Protein AF-A0AAE6VSK8-F1 (afdb_monomer)

Mean predicted aligned error: 5.16 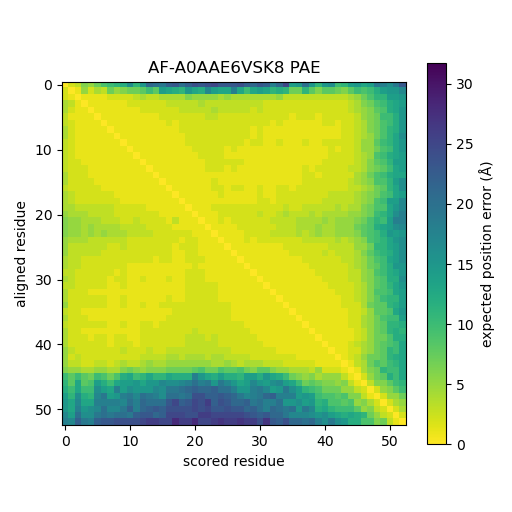Å

Sequence (53 aa):
MSAANEYCDREIAKCKDMIRTWPHEAPCLKRLIKGWQRTKQQLQQSSTVKEVL

Secondary structure (DSSP, 8-state):
--HHHHHHHHHHHHHHHHHHH-GGGHHHHHHHHHHHHHHHHHHHHHHHHHT--

pLDDT: mean 89.82, std 14.46, range [48.12, 98.5]

Nearest PDB structures (foldseek):
  4wlr-assembly1_A  TM=8.726E-01  e=2.783E+00  Mus musculus
  6snr-assembly1_A  TM=9.578E-01  e=3.892E+00  Staphylococcus aureus

Solvent-accessible surface area (backbone atoms only — not comparable to full-atom values): 2992 Å² total; per-residue (Å²): 136,54,74,70,48,55,50,33,52,50,54,39,52,51,39,57,52,47,31,74,78,38,61,87,50,32,73,60,39,53,53,51,39,54,51,38,53,50,53,38,52,52,56,52,50,59,52,56,59,66,76,78,112

Structure (mmCIF, N/CA/C/O backbone):
data_AF-A0AAE6VSK8-F1
#
_entry.id   AF-A0AAE6VSK8-F1
#
loop_
_atom_site.group_PDB
_atom_site.id
_atom_site.type_symbol
_atom_site.label_atom_id
_atom_site.label_alt_id
_atom_site.label_comp_id
_atom_site.label_asym_id
_atom_site.label_entity_id
_atom_site.label_seq_id
_atom_site.pdbx_PDB_ins_code
_atom_site.Cartn_x
_atom_site.Cartn_y
_atom_site.Cartn_z
_atom_site.occupancy
_atom_site.B_iso_or_equiv
_atom_site.auth_seq_id
_atom_site.auth_comp_id
_atom_site.auth_asym_id
_atom_site.auth_atom_id
_atom_site.pdbx_PDB_model_num
ATOM 1 N N . MET A 1 1 ? -16.732 -2.135 8.030 1.00 62.91 1 MET A N 1
ATOM 2 C CA . MET A 1 1 ? -15.443 -1.533 7.605 1.00 62.91 1 MET A CA 1
ATOM 3 C C . MET A 1 1 ? -15.627 -0.021 7.576 1.00 62.91 1 MET A C 1
ATOM 5 O O . MET A 1 1 ? -16.713 0.415 7.236 1.00 62.91 1 MET A O 1
ATOM 9 N N . SER A 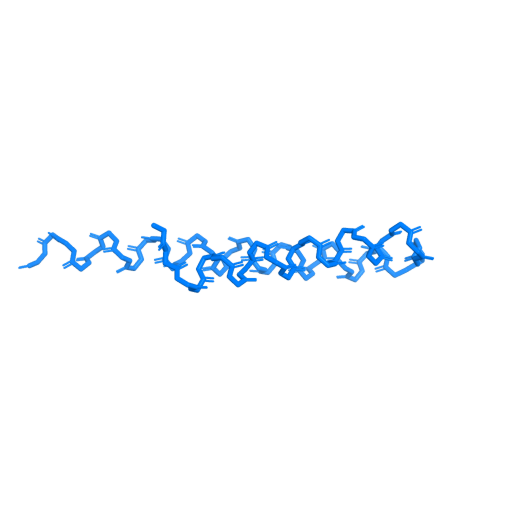1 2 ? -14.636 0.769 8.001 1.00 85.75 2 SER A N 1
ATOM 10 C CA . SER A 1 2 ? -14.724 2.244 7.978 1.00 85.75 2 SER A CA 1
ATOM 11 C C . SER A 1 2 ? -14.198 2.789 6.648 1.00 85.75 2 SER A C 1
ATOM 13 O O . SER A 1 2 ? -13.205 2.266 6.139 1.00 85.75 2 SER A O 1
ATOM 15 N N . ALA A 1 3 ? -14.788 3.876 6.138 1.00 91.25 3 ALA A N 1
ATOM 16 C CA . ALA A 1 3 ? -14.337 4.569 4.926 1.00 91.25 3 ALA A CA 1
ATOM 17 C C . ALA A 1 3 ? -12.838 4.938 4.966 1.00 91.25 3 ALA A C 1
ATOM 19 O O . ALA A 1 3 ? -12.154 4.920 3.942 1.00 91.25 3 ALA A O 1
ATOM 20 N N . ALA A 1 4 ? -12.292 5.208 6.158 1.00 91.38 4 ALA A N 1
ATOM 21 C CA . ALA A 1 4 ? -10.868 5.488 6.339 1.00 91.38 4 ALA A CA 1
ATOM 22 C C . ALA A 1 4 ? -9.980 4.241 6.130 1.00 91.38 4 ALA A C 1
ATOM 24 O O . ALA A 1 4 ? -8.883 4.343 5.579 1.00 91.38 4 ALA A O 1
ATOM 25 N N . ASN A 1 5 ? -10.464 3.051 6.508 1.00 93.75 5 ASN A N 1
ATOM 26 C CA . ASN A 1 5 ? -9.764 1.789 6.245 1.00 93.75 5 ASN A CA 1
ATOM 27 C C . ASN A 1 5 ? -9.756 1.465 4.745 1.00 93.75 5 ASN A C 1
ATOM 29 O O . ASN A 1 5 ? -8.716 1.088 4.209 1.00 93.75 5 ASN A O 1
ATOM 33 N N . GLU A 1 6 ? -10.883 1.675 4.065 1.00 95.56 6 GLU A N 1
ATOM 34 C CA . GLU A 1 6 ? -11.002 1.483 2.612 1.00 95.56 6 GLU A CA 1
ATOM 35 C C . GLU A 1 6 ? -10.133 2.471 1.826 1.00 95.56 6 GLU A C 1
ATOM 37 O O . GLU A 1 6 ? -9.565 2.134 0.788 1.00 95.56 6 GLU A O 1
ATOM 42 N N . TYR A 1 7 ? -9.992 3.702 2.321 1.00 96.38 7 TYR A N 1
ATOM 43 C CA . TYR A 1 7 ? -9.058 4.668 1.753 1.00 96.38 7 TYR A CA 1
ATOM 44 C C . TYR A 1 7 ? -7.606 4.177 1.848 1.00 96.38 7 TYR A C 1
ATOM 46 O O . TYR A 1 7 ? -6.907 4.163 0.837 1.00 96.38 7 TYR A O 1
ATOM 54 N N . CYS A 1 8 ? -7.179 3.683 3.017 1.00 97.25 8 CYS A N 1
ATOM 55 C CA . CYS A 1 8 ? -5.837 3.113 3.176 1.00 97.25 8 CYS A CA 1
ATOM 56 C C . CYS A 1 8 ? -5.594 1.938 2.212 1.00 97.25 8 CYS A C 1
ATOM 58 O O . CYS A 1 8 ? -4.522 1.845 1.617 1.00 97.25 8 CYS A O 1
ATOM 60 N N . ASP A 1 9 ? -6.586 1.063 2.018 1.00 97.62 9 ASP A N 1
ATOM 61 C CA . ASP A 1 9 ? -6.476 -0.065 1.085 1.00 97.62 9 ASP A CA 1
ATOM 62 C C . ASP A 1 9 ? -6.316 0.389 -0.370 1.00 97.62 9 ASP A C 1
ATOM 64 O O . ASP A 1 9 ? -5.475 -0.154 -1.094 1.00 97.62 9 ASP A O 1
ATOM 68 N N . ARG A 1 10 ? -7.058 1.423 -0.786 1.00 98.38 10 ARG A N 1
ATOM 69 C CA . ARG A 1 10 ? -6.928 2.013 -2.126 1.00 98.38 10 ARG A CA 1
ATOM 70 C C . ARG A 1 10 ? -5.549 2.626 -2.353 1.00 98.38 10 ARG A C 1
ATOM 72 O O . ARG A 1 10 ? -4.953 2.382 -3.398 1.00 98.38 10 ARG A O 1
ATOM 79 N N . GLU A 1 11 ? -5.012 3.365 -1.387 1.00 98.38 11 GLU A N 1
ATOM 80 C CA . GLU A 1 11 ? -3.675 3.962 -1.513 1.00 98.38 11 GLU A CA 1
ATOM 81 C C . GLU A 1 11 ? -2.563 2.902 -1.544 1.00 98.38 11 GLU A C 1
ATOM 83 O O . GLU A 1 11 ? -1.616 3.007 -2.329 1.00 98.38 11 GLU A O 1
ATOM 88 N N . ILE A 1 12 ? -2.700 1.818 -0.769 1.00 98.44 12 ILE A N 1
ATOM 89 C CA . ILE A 1 12 ? -1.782 0.672 -0.840 1.00 98.44 12 ILE A CA 1
ATOM 90 C C . ILE A 1 12 ? -1.847 0.003 -2.218 1.00 98.44 12 ILE A C 1
ATOM 92 O O . ILE A 1 12 ? -0.799 -0.334 -2.775 1.00 98.44 12 ILE A O 1
ATOM 96 N N . ALA A 1 13 ? -3.048 -0.204 -2.768 1.00 98.38 13 ALA A N 1
ATOM 97 C CA . ALA A 1 13 ? -3.228 -0.795 -4.093 1.00 98.38 13 ALA A CA 1
ATOM 98 C C . ALA A 1 13 ? -2.586 0.071 -5.186 1.00 98.38 13 ALA A C 1
ATOM 100 O O . ALA A 1 13 ? -1.771 -0.439 -5.953 1.00 98.38 13 ALA A O 1
ATOM 101 N N . LYS A 1 14 ? -2.831 1.389 -5.167 1.00 98.38 14 LYS A N 1
ATOM 102 C CA . LYS A 1 14 ? -2.177 2.343 -6.075 1.00 98.38 14 LYS A CA 1
ATOM 103 C C . LYS A 1 14 ? -0.659 2.235 -5.998 1.00 98.38 14 LYS A C 1
ATOM 105 O O . LYS A 1 14 ? -0.017 2.060 -7.025 1.00 98.38 14 LYS A O 1
ATOM 110 N N . CYS A 1 15 ? -0.073 2.250 -4.799 1.00 9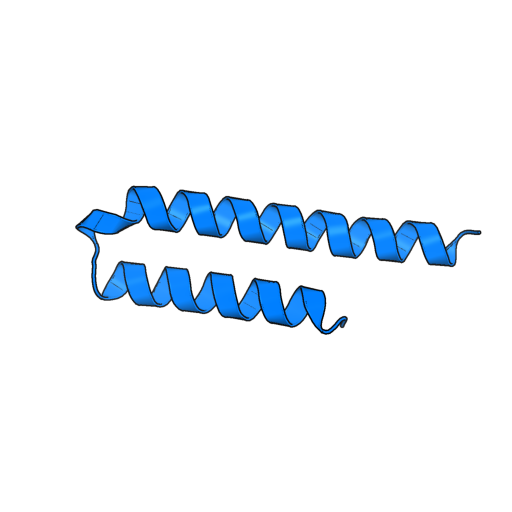8.25 15 CYS A N 1
ATOM 111 C CA . CYS A 1 15 ? 1.378 2.121 -4.648 1.00 98.25 15 CYS A CA 1
AT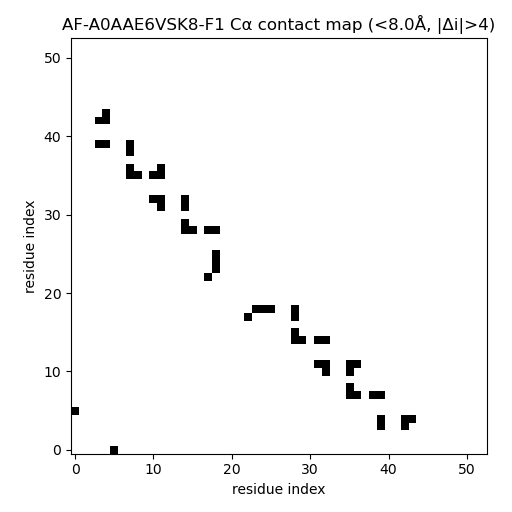OM 112 C C . CYS A 1 15 ? 1.913 0.804 -5.238 1.00 98.25 15 CYS A C 1
ATOM 114 O O . CYS A 1 15 ? 2.982 0.794 -5.844 1.00 98.25 15 CYS A O 1
ATOM 116 N N . LYS A 1 16 ? 1.190 -0.314 -5.079 1.00 98.06 16 LYS A N 1
ATOM 117 C CA . LYS A 1 16 ? 1.577 -1.607 -5.669 1.00 98.06 16 LYS A CA 1
ATOM 118 C C . LYS A 1 16 ? 1.541 -1.574 -7.195 1.00 98.06 16 LYS A C 1
ATOM 120 O O . LYS A 1 16 ? 2.445 -2.124 -7.818 1.00 98.06 16 LYS A O 1
ATOM 125 N N . ASP A 1 17 ? 0.548 -0.918 -7.784 1.00 98.31 17 ASP A N 1
ATOM 126 C CA . ASP A 1 17 ? 0.473 -0.752 -9.236 1.00 98.31 17 ASP A CA 1
ATOM 127 C C . ASP A 1 17 ? 1.567 0.187 -9.752 1.00 98.31 17 ASP A C 1
ATOM 129 O O . ASP A 1 17 ? 2.244 -0.135 -10.725 1.00 98.31 17 ASP A O 1
ATOM 133 N N . MET A 1 18 ? 1.852 1.276 -9.034 1.00 97.94 18 MET A N 1
ATOM 134 C CA . MET A 1 18 ? 2.969 2.170 -9.347 1.00 97.94 18 MET A CA 1
ATOM 135 C C . MET A 1 18 ? 4.317 1.442 -9.340 1.00 97.94 18 MET A C 1
ATOM 137 O O . MET A 1 18 ? 5.156 1.733 -10.180 1.00 97.94 18 MET A O 1
ATOM 141 N N . ILE A 1 19 ? 4.530 0.467 -8.448 1.00 97.94 19 ILE A N 1
ATOM 142 C CA . ILE A 1 19 ? 5.759 -0.347 -8.433 1.00 97.94 19 ILE A CA 1
ATOM 143 C C . ILE A 1 19 ? 5.896 -1.184 -9.711 1.00 97.94 19 ILE A C 1
ATOM 145 O O . ILE A 1 19 ? 7.012 -1.386 -10.186 1.00 97.94 19 ILE A O 1
ATOM 149 N N . ARG A 1 20 ? 4.780 -1.676 -10.266 1.00 96.25 20 ARG A N 1
ATOM 150 C CA . ARG A 1 20 ? 4.785 -2.443 -11.522 1.00 96.25 20 ARG A CA 1
ATOM 151 C C . ARG A 1 20 ? 5.177 -1.558 -12.706 1.00 96.25 20 ARG A C 1
ATOM 153 O O . ARG A 1 20 ? 5.905 -2.020 -13.577 1.00 96.25 20 ARG A O 1
ATOM 160 N N . THR A 1 21 ? 4.735 -0.300 -12.709 1.00 97.56 21 THR A N 1
ATOM 161 C CA . THR A 1 21 ? 5.029 0.676 -13.773 1.00 97.56 21 THR A CA 1
ATOM 162 C C . THR A 1 21 ? 6.408 1.327 -13.618 1.00 97.56 21 THR A C 1
ATOM 164 O O . THR A 1 21 ? 7.114 1.533 -14.602 1.00 97.56 21 THR A O 1
ATOM 167 N N . TRP A 1 22 ? 6.820 1.627 -12.383 1.00 96.38 22 TRP A N 1
ATOM 168 C CA . TRP A 1 22 ? 8.046 2.355 -12.044 1.00 96.38 22 TRP A CA 1
ATOM 169 C C . TRP A 1 22 ? 8.860 1.596 -10.988 1.00 96.38 22 TRP A C 1
ATOM 171 O O . TRP A 1 22 ? 8.899 1.977 -9.814 1.00 96.38 22 TRP A O 1
ATOM 181 N N . PRO A 1 23 ? 9.554 0.514 -11.380 1.00 94.75 23 PRO A N 1
ATOM 182 C CA . PRO A 1 23 ? 10.288 -0.323 -10.434 1.00 94.75 23 PRO A CA 1
ATOM 183 C C . PRO A 1 23 ? 11.455 0.406 -9.749 1.00 94.75 23 PRO A C 1
ATOM 185 O O . PRO A 1 23 ? 11.831 0.037 -8.637 1.00 94.75 23 PRO A O 1
ATOM 188 N N . HIS A 1 24 ? 12.003 1.464 -10.358 1.00 97.25 24 HIS A N 1
ATOM 189 C CA . HIS A 1 24 ? 13.045 2.299 -9.745 1.00 97.25 24 HIS A CA 1
ATOM 190 C C . HIS A 1 24 ? 12.529 3.101 -8.536 1.00 97.25 24 HIS A C 1
ATOM 192 O O . HIS A 1 24 ? 13.275 3.310 -7.583 1.00 97.25 24 HIS A O 1
ATOM 198 N N . G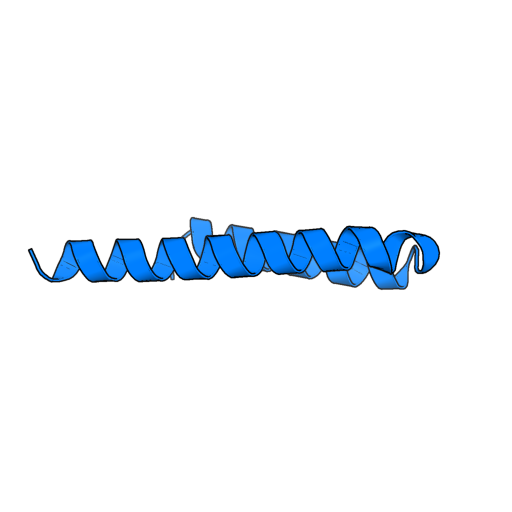LU A 1 25 ? 11.239 3.451 -8.510 1.00 97.12 25 GLU A N 1
ATOM 199 C CA . GLU A 1 25 ? 10.583 4.119 -7.375 1.00 97.12 25 GLU A CA 1
ATOM 200 C C . GLU A 1 25 ? 10.180 3.144 -6.255 1.00 97.12 25 GLU A C 1
ATOM 202 O O . GLU A 1 25 ? 9.709 3.552 -5.185 1.00 97.12 25 GLU A O 1
ATOM 207 N N . ALA A 1 26 ? 10.374 1.834 -6.452 1.00 96.56 26 ALA A N 1
ATOM 208 C CA . ALA A 1 26 ? 9.916 0.813 -5.517 1.00 96.56 26 ALA A CA 1
ATOM 209 C C . ALA A 1 26 ? 10.398 0.998 -4.066 1.00 96.56 26 ALA A C 1
ATOM 211 O O . ALA A 1 26 ? 9.597 0.751 -3.159 1.00 96.56 26 ALA A O 1
ATOM 212 N N . PRO A 1 27 ? 11.638 1.446 -3.779 1.00 97.88 27 PRO A N 1
ATOM 213 C CA . PRO A 1 27 ? 12.054 1.726 -2.405 1.00 97.88 27 PRO A CA 1
ATOM 214 C C . PRO A 1 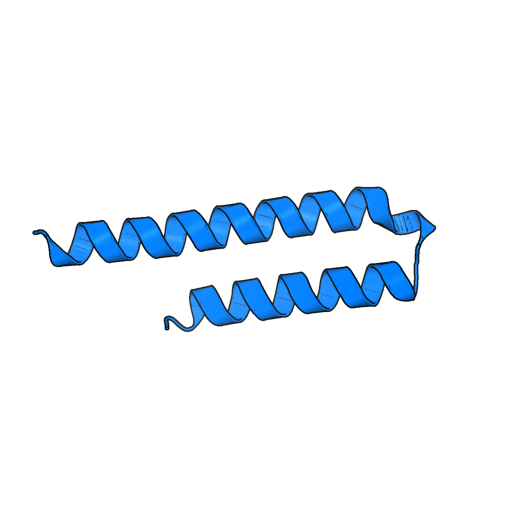27 ? 11.216 2.827 -1.737 1.00 97.88 27 PRO A C 1
ATOM 216 O O . PRO A 1 27 ? 10.870 2.715 -0.559 1.00 97.88 27 PRO A O 1
ATOM 219 N N . CYS A 1 28 ? 10.859 3.881 -2.476 1.00 97.81 28 CYS A N 1
ATOM 220 C CA . CYS A 1 28 ? 10.015 4.966 -1.979 1.00 97.81 28 CYS A CA 1
ATOM 221 C C . CYS A 1 28 ? 8.572 4.484 -1.760 1.00 97.81 28 CYS A C 1
ATOM 223 O O . CYS A 1 28 ? 8.032 4.599 -0.657 1.00 97.81 28 CYS A O 1
ATOM 225 N N . LEU A 1 29 ? 7.992 3.822 -2.763 1.00 98.06 29 LEU A N 1
ATOM 226 C CA . LEU A 1 29 ? 6.616 3.320 -2.726 1.00 98.06 29 LEU A CA 1
ATOM 227 C C . LEU A 1 29 ? 6.402 2.258 -1.633 1.00 98.06 29 LEU A C 1
ATOM 229 O O . LEU A 1 29 ? 5.380 2.267 -0.948 1.00 98.06 29 LEU A O 1
ATOM 233 N N . LYS A 1 30 ? 7.388 1.387 -1.373 1.00 98.12 30 LYS A N 1
ATOM 234 C CA . LYS A 1 30 ? 7.340 0.430 -0.250 1.00 98.12 30 LYS A CA 1
ATOM 235 C C . LYS A 1 30 ? 7.295 1.127 1.115 1.00 98.12 30 LYS A C 1
ATOM 237 O O . LYS A 1 30 ? 6.609 0.644 2.018 1.00 98.12 30 LYS A O 1
ATOM 242 N N . ARG A 1 31 ? 7.990 2.263 1.281 1.00 98.44 31 ARG A N 1
ATOM 243 C CA . ARG A 1 31 ? 7.917 3.067 2.516 1.00 98.44 31 ARG A CA 1
ATOM 244 C C . ARG A 1 31 ? 6.529 3.681 2.699 1.00 98.44 31 ARG A C 1
ATOM 246 O O . ARG A 1 31 ? 6.001 3.615 3.808 1.00 98.44 31 ARG A O 1
ATOM 253 N N . LEU A 1 32 ? 5.915 4.182 1.625 1.00 97.94 32 LEU A N 1
ATOM 254 C CA . LEU A 1 32 ? 4.541 4.700 1.652 1.00 97.94 32 LEU A CA 1
ATOM 255 C C . LEU A 1 32 ? 3.524 3.614 2.020 1.00 97.94 32 LEU A C 1
ATOM 257 O O . LEU A 1 32 ? 2.711 3.827 2.916 1.00 97.94 32 LEU A O 1
ATOM 261 N N . ILE A 1 33 ? 3.622 2.419 1.424 1.00 98.50 33 ILE A N 1
ATOM 262 C CA . ILE A 1 33 ? 2.767 1.270 1.776 1.00 98.50 33 ILE A CA 1
ATOM 263 C C . ILE A 1 33 ? 2.851 0.964 3.276 1.00 98.50 33 ILE A C 1
ATOM 265 O O . ILE A 1 33 ? 1.821 0.800 3.929 1.00 98.50 33 ILE A O 1
ATOM 269 N N . LYS A 1 34 ? 4.064 0.931 3.842 1.00 98.38 34 LYS A N 1
ATOM 270 C CA . LYS A 1 34 ? 4.259 0.694 5.279 1.00 98.38 34 LYS A CA 1
ATOM 271 C C . LYS A 1 34 ? 3.616 1.789 6.138 1.00 98.38 34 LYS A C 1
ATOM 273 O O . LYS A 1 34 ? 3.078 1.486 7.201 1.00 98.38 34 LYS A O 1
ATOM 278 N N . GLY A 1 35 ? 3.663 3.044 5.688 1.00 98.19 35 GLY A N 1
ATOM 279 C CA . GLY A 1 35 ? 2.962 4.164 6.321 1.00 98.19 35 GLY A CA 1
ATOM 280 C C . GLY A 1 35 ? 1.451 3.937 6.363 1.00 98.19 35 GLY A C 1
ATOM 281 O O . GLY A 1 35 ? 0.871 3.909 7.445 1.00 98.19 35 GLY A O 1
ATOM 282 N N . TRP A 1 36 ? 0.839 3.656 5.212 1.00 98.06 36 TRP A N 1
ATOM 283 C CA . TRP A 1 36 ? -0.599 3.393 5.111 1.00 98.06 36 TRP A CA 1
ATOM 284 C C . TRP A 1 36 ? -1.055 2.186 5.935 1.00 98.06 36 TRP A C 1
ATOM 286 O O . TRP A 1 36 ? -2.097 2.241 6.584 1.00 98.06 36 TRP A O 1
ATOM 296 N N . GLN A 1 37 ? -0.262 1.112 5.975 1.00 97.88 37 GLN A N 1
ATOM 297 C CA . GLN A 1 37 ? -0.544 -0.053 6.820 1.00 97.88 37 GLN A CA 1
ATOM 298 C C . GLN A 1 37 ? -0.571 0.307 8.311 1.00 97.88 37 GLN A C 1
ATOM 300 O O . GLN A 1 37 ? -1.463 -0.137 9.032 1.00 97.88 37 GLN A O 1
ATOM 305 N N . ARG A 1 38 ? 0.372 1.140 8.774 1.00 97.31 38 ARG A N 1
ATOM 306 C CA . ARG A 1 38 ? 0.397 1.626 10.163 1.00 97.31 38 ARG A CA 1
ATOM 307 C C . ARG A 1 38 ? -0.805 2.511 10.471 1.00 97.31 38 ARG A C 1
ATOM 309 O O . ARG A 1 38 ? -1.446 2.311 11.498 1.00 97.31 38 ARG A O 1
ATOM 316 N N . THR A 1 39 ? -1.144 3.441 9.579 1.00 95.88 39 THR A N 1
ATOM 317 C CA . THR A 1 39 ? -2.334 4.290 9.730 1.00 95.88 39 THR A CA 1
ATOM 318 C C . THR A 1 39 ? -3.602 3.444 9.818 1.00 95.88 39 THR A C 1
ATOM 320 O O . THR A 1 39 ? -4.408 3.645 10.722 1.00 95.88 39 THR A O 1
ATOM 323 N N . LYS A 1 40 ? -3.749 2.435 8.952 1.00 94.81 40 LYS A N 1
ATOM 324 C CA . LYS A 1 40 ? -4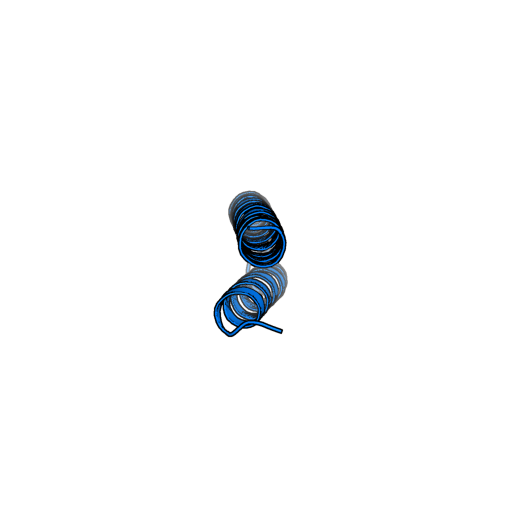.874 1.491 8.992 1.00 94.81 40 LYS A CA 1
AT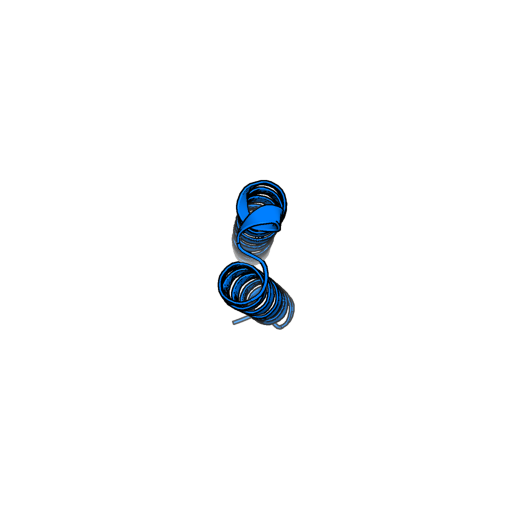OM 325 C C . LYS A 1 40 ? -4.971 0.775 10.343 1.00 94.81 40 LYS A C 1
ATOM 327 O O . LYS A 1 40 ? -6.043 0.728 10.939 1.00 94.81 40 LYS A O 1
ATOM 332 N N . GLN A 1 41 ? -3.848 0.281 10.864 1.00 94.62 41 GLN A N 1
ATOM 333 C CA . GLN A 1 41 ? -3.800 -0.377 12.171 1.00 94.62 41 GLN A CA 1
ATOM 334 C C . GLN A 1 41 ? -4.231 0.565 13.310 1.00 94.62 41 GLN A C 1
ATOM 336 O O . GLN A 1 41 ? -5.012 0.170 14.174 1.00 94.62 41 GLN A O 1
ATOM 341 N N . GLN A 1 42 ? -3.779 1.821 13.295 1.00 93.75 42 GLN A N 1
ATOM 342 C CA . GLN A 1 42 ? -4.168 2.830 14.290 1.00 93.75 42 GLN A CA 1
ATOM 343 C C . GLN A 1 42 ? -5.660 3.190 14.207 1.00 93.75 42 GLN A C 1
ATOM 345 O O . GLN A 1 42 ? -6.324 3.353 15.233 1.00 93.75 42 GLN A O 1
ATOM 350 N N . LEU A 1 43 ? -6.223 3.271 12.999 1.00 91.50 43 LEU A N 1
ATOM 351 C CA . LEU A 1 43 ? -7.656 3.508 12.794 1.00 91.50 43 LEU A CA 1
ATOM 352 C C . LEU A 1 43 ? -8.509 2.355 13.336 1.00 91.50 43 LEU A C 1
ATOM 354 O O . LEU A 1 43 ? -9.566 2.578 13.924 1.00 91.50 43 LEU A O 1
ATOM 358 N N . GLN A 1 44 ? -8.043 1.117 13.178 1.00 88.62 44 GLN A N 1
ATOM 359 C CA . GLN A 1 44 ? -8.714 -0.056 13.735 1.00 88.62 44 GLN A CA 1
ATOM 360 C C . GLN A 1 44 ? -8.653 -0.061 15.268 1.00 88.62 44 GLN A C 1
ATOM 362 O O . GLN A 1 44 ? -9.685 -0.222 15.908 1.00 88.62 44 GLN A O 1
ATOM 367 N N . GLN A 1 45 ? -7.485 0.213 15.856 1.00 84.50 45 GLN A N 1
ATOM 368 C CA . GLN A 1 45 ? -7.317 0.270 17.315 1.00 84.50 45 GLN A CA 1
ATOM 369 C C . GLN A 1 45 ? -8.125 1.401 17.964 1.00 84.50 45 GLN A C 1
ATOM 371 O O . GLN A 1 45 ? -8.768 1.192 18.988 1.00 84.50 45 GLN A O 1
ATOM 376 N N . SER A 1 46 ? -8.145 2.590 17.357 1.00 74.56 46 SER A N 1
ATOM 377 C CA . SER A 1 46 ? -8.956 3.714 17.851 1.00 74.56 46 SER A CA 1
ATOM 378 C C . SER A 1 46 ? -10.463 3.465 17.745 1.00 74.56 46 SER A C 1
ATOM 380 O O . SER A 1 46 ? -11.222 4.028 18.530 1.00 74.56 46 SER A O 1
ATOM 382 N N . SER A 1 47 ? -10.901 2.602 16.822 1.00 62.88 47 SER A N 1
ATOM 383 C CA . SER A 1 47 ? -12.296 2.152 16.766 1.00 62.88 47 SER A CA 1
ATOM 384 C C . SER A 1 47 ? -12.612 1.187 17.916 1.00 62.88 47 SER A C 1
ATOM 386 O O . SER A 1 47 ? -13.648 1.333 18.548 1.00 62.88 47 SER A O 1
ATOM 388 N N . THR A 1 48 ? -11.691 0.275 18.256 1.00 58.91 48 THR A N 1
ATOM 389 C CA . THR A 1 48 ? -11.853 -0.675 19.372 1.00 58.91 48 THR A CA 1
ATOM 390 C C . THR A 1 48 ? -11.935 0.016 20.735 1.00 58.91 48 THR A C 1
ATOM 392 O O . THR A 1 48 ? -12.737 -0.377 21.570 1.00 58.91 48 THR A O 1
ATOM 395 N N . VAL A 1 49 ? -11.148 1.071 20.975 1.00 59.66 49 VAL A N 1
ATOM 396 C CA . VAL A 1 49 ? -11.172 1.788 22.269 1.00 59.66 49 VAL A CA 1
ATOM 397 C C . VAL A 1 49 ? -12.484 2.556 22.481 1.00 59.66 49 VAL A C 1
ATOM 399 O O . VAL A 1 49 ? -12.911 2.724 23.618 1.00 59.66 49 VAL A O 1
ATOM 402 N N . LYS A 1 50 ? -13.154 2.990 21.405 1.00 57.28 50 LYS A N 1
ATOM 403 C CA . LYS A 1 50 ? -14.441 3.699 21.491 1.00 57.28 50 LYS A CA 1
ATOM 404 C C . LYS A 1 50 ? -15.641 2.797 21.794 1.00 57.28 50 LYS A C 1
ATOM 406 O O . LYS A 1 50 ? -16.665 3.327 22.189 1.00 57.28 50 LYS A O 1
ATOM 411 N N . GLU A 1 51 ? -15.537 1.483 21.600 1.00 55.34 51 GLU A N 1
ATOM 412 C CA . GLU A 1 51 ? -16.622 0.532 21.910 1.00 55.34 51 GLU A CA 1
ATOM 413 C C . GLU A 1 51 ? -16.580 0.006 23.356 1.00 55.34 51 GLU A C 1
ATOM 415 O O . GLU A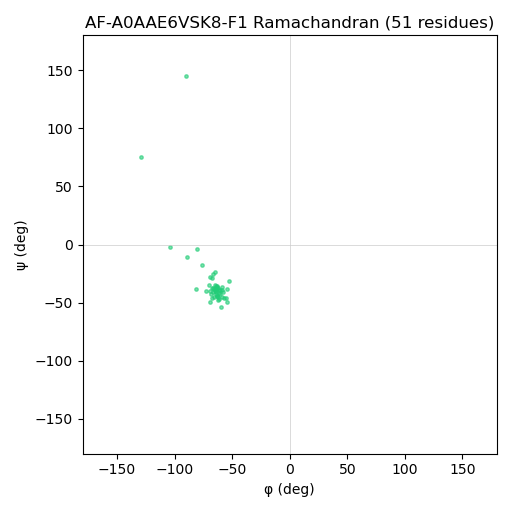 1 51 ? -17.528 -0.637 23.794 1.00 55.34 51 GLU A O 1
ATOM 420 N N . VAL A 1 52 ? -15.494 0.252 24.099 1.00 53.25 52 VAL A N 1
ATOM 421 C CA . VAL A 1 52 ? -15.275 -0.292 25.458 1.00 53.25 52 VAL A CA 1
ATOM 422 C C . VAL A 1 52 ? -15.510 0.759 26.564 1.00 53.25 52 VAL A C 1
ATOM 424 O O . VAL A 1 52 ? -15.424 0.437 27.747 1.00 53.25 52 VAL A O 1
ATOM 427 N N . LEU A 1 53 ? -15.832 2.003 26.195 1.00 48.12 53 LEU A N 1
ATOM 428 C CA . LEU A 1 53 ? -16.217 3.100 27.096 1.00 48.12 53 LEU A CA 1
ATOM 429 C C . LEU A 1 53 ? -17.702 3.424 26.927 1.00 48.12 53 LEU A C 1
ATOM 431 O O . LEU A 1 53 ? -18.350 3.684 27.963 1.00 48.12 53 LEU A O 1
#

Foldseek 3Di:
DDPLLVVLVVLLVVLVVVCVVCVVCNVVSVVVNVVSVVVNVVVVVVVVVVVVD

Radius of gyration: 13.53 Å; Cα contacts (8 Å, |Δi|>4): 28; chains: 1; bounding box: 30×8×41 Å